Protein AF-A0A352NH11-F1 (afdb_monomer_lite)

Structure (mmCIF, N/CA/C/O backbone):
data_AF-A0A352NH11-F1
#
_entry.id   AF-A0A352NH11-F1
#
loop_
_atom_site.group_PDB
_atom_site.id
_atom_site.type_symbol
_atom_site.label_atom_id
_atom_site.label_alt_id
_atom_site.label_comp_id
_atom_site.label_asym_id
_atom_site.label_entity_id
_atom_site.label_seq_id
_atom_site.pdbx_PDB_ins_code
_atom_site.Cartn_x
_atom_site.Cartn_y
_atom_site.Cartn_z
_atom_site.occupancy
_a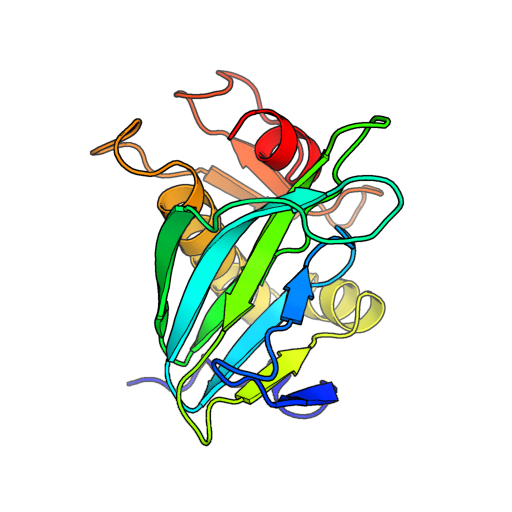tom_site.B_iso_or_equiv
_atom_site.auth_seq_id
_atom_site.auth_comp_id
_atom_site.auth_asym_id
_atom_site.auth_atom_id
_atom_site.pdbx_PDB_model_num
ATOM 1 N N . MET A 1 1 ? -4.244 2.902 23.893 1.00 34.38 1 MET A N 1
ATOM 2 C CA . MET A 1 1 ? -5.629 2.737 23.388 1.00 34.38 1 MET A CA 1
ATOM 3 C C . MET A 1 1 ? -5.586 2.565 21.867 1.00 34.38 1 MET A C 1
ATOM 5 O O . MET A 1 1 ? -5.402 3.554 21.181 1.00 34.38 1 MET A O 1
ATOM 9 N N . LYS A 1 2 ? -5.707 1.333 21.338 1.00 41.78 2 LYS A N 1
ATOM 10 C CA . LYS A 1 2 ? -5.716 1.014 19.886 1.00 41.78 2 LYS A CA 1
ATOM 11 C C . LYS A 1 2 ? -7.143 0.710 19.376 1.00 41.78 2 LYS A C 1
ATOM 13 O O . LYS A 1 2 ? -7.386 -0.348 18.812 1.00 41.78 2 LYS A O 1
ATOM 18 N N . LYS A 1 3 ? -8.134 1.568 19.660 1.00 44.56 3 LYS A N 1
ATOM 19 C CA . LYS A 1 3 ? -9.551 1.259 19.345 1.00 44.56 3 LYS A CA 1
ATOM 20 C C . LYS A 1 3 ? -9.992 1.613 17.914 1.00 44.56 3 LYS A C 1
ATOM 22 O O . LYS A 1 3 ? -10.993 1.067 17.472 1.00 44.56 3 LYS A O 1
ATOM 27 N N . ASN A 1 4 ? -9.232 2.424 17.172 1.00 50.12 4 ASN A N 1
ATOM 28 C CA . ASN A 1 4 ? -9.650 2.900 15.840 1.00 50.12 4 ASN A CA 1
ATOM 29 C C . ASN A 1 4 ? -9.012 2.155 14.654 1.00 50.12 4 ASN A C 1
ATOM 31 O O . ASN A 1 4 ? -9.400 2.391 13.518 1.00 50.12 4 ASN A O 1
ATOM 35 N N . GLN A 1 5 ? -8.067 1.237 14.886 1.00 52.78 5 GLN A N 1
ATOM 36 C CA . GLN A 1 5 ? -7.326 0.560 13.805 1.00 52.78 5 GLN A CA 1
ATOM 37 C C . GLN A 1 5 ? -8.128 -0.531 13.074 1.00 52.78 5 GLN A C 1
ATOM 39 O O . GLN A 1 5 ? -7.669 -1.055 12.067 1.00 52.78 5 GLN A O 1
ATOM 44 N N . PHE A 1 6 ? -9.327 -0.858 13.561 1.00 55.66 6 PHE A N 1
ATOM 45 C CA . PHE A 1 6 ? -10.098 -2.020 13.112 1.00 55.66 6 PHE A CA 1
ATOM 46 C C . PHE A 1 6 ? -11.494 -1.683 12.582 1.00 55.66 6 PHE A C 1
ATOM 48 O O . PHE A 1 6 ? -12.317 -2.581 12.410 1.00 55.66 6 PHE A O 1
ATOM 55 N N . LEU A 1 7 ? -11.785 -0.407 12.304 1.00 57.22 7 LEU A N 1
ATOM 56 C CA . LEU A 1 7 ? -13.115 0.009 11.839 1.00 57.22 7 LEU A CA 1
ATOM 57 C C . LEU A 1 7 ? -13.492 -0.601 10.468 1.00 57.22 7 LEU A C 1
ATOM 59 O O . LEU A 1 7 ? -14.661 -0.613 10.101 1.00 57.22 7 LEU A O 1
ATOM 63 N N . PHE A 1 8 ? -12.508 -1.141 9.744 1.00 60.34 8 PHE A N 1
ATOM 64 C CA . PHE A 1 8 ? -12.627 -1.650 8.373 1.00 60.34 8 PHE A CA 1
ATOM 65 C C . PHE A 1 8 ? -12.662 -3.187 8.296 1.00 60.34 8 PHE A C 1
ATOM 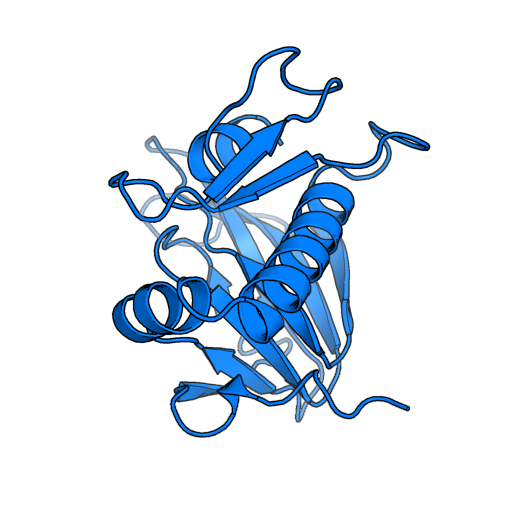67 O O . PHE A 1 8 ? -12.891 -3.731 7.221 1.00 60.34 8 PHE A O 1
ATOM 74 N N . ILE A 1 9 ? -12.464 -3.892 9.425 1.00 57.22 9 ILE A N 1
ATOM 75 C CA . ILE A 1 9 ? -12.295 -5.361 9.460 1.00 57.22 9 ILE A CA 1
ATOM 76 C C . ILE A 1 9 ? -13.506 -6.130 8.918 1.00 57.22 9 ILE A C 1
ATOM 78 O O . ILE A 1 9 ? -13.357 -7.254 8.452 1.00 57.22 9 ILE A O 1
ATOM 82 N N . LYS A 1 10 ? -14.710 -5.553 8.944 1.00 57.81 10 LYS A N 1
ATOM 83 C CA . LYS A 1 10 ? -15.925 -6.309 8.613 1.00 57.81 10 LYS A CA 1
ATOM 84 C C . LYS A 1 10 ? -16.118 -6.619 7.123 1.00 57.81 10 LYS A C 1
ATOM 86 O O . LYS A 1 10 ? -16.880 -7.535 6.837 1.00 57.81 10 LYS A O 1
ATOM 91 N N . ASP A 1 11 ? -15.419 -5.927 6.218 1.00 60.22 11 ASP A N 1
ATOM 92 C CA . ASP A 1 11 ? -15.748 -5.936 4.781 1.00 60.22 11 ASP A CA 1
ATOM 93 C C . ASP A 1 11 ? -14.547 -6.245 3.856 1.00 60.22 11 ASP A C 1
ATOM 95 O O . ASP A 1 11 ? -14.639 -6.054 2.646 1.00 60.22 11 ASP A O 1
ATOM 99 N N . GLY A 1 12 ? -13.402 -6.678 4.397 1.00 69.19 12 GLY A N 1
ATOM 100 C CA . GLY A 1 12 ? -12.198 -6.956 3.605 1.00 69.19 12 GLY A CA 1
ATOM 101 C C . GLY A 1 12 ? -11.936 -8.446 3.376 1.00 69.19 12 GLY A C 1
ATOM 102 O O . GLY A 1 12 ? -12.314 -9.290 4.188 1.00 69.19 12 GLY A O 1
ATOM 103 N N . ALA A 1 13 ? -11.255 -8.777 2.278 1.00 85.44 13 ALA A N 1
ATOM 104 C CA . ALA A 1 13 ? -10.820 -10.145 2.008 1.00 85.44 13 ALA A CA 1
ATOM 105 C C . ALA A 1 13 ? -9.498 -10.428 2.732 1.00 85.44 13 ALA A C 1
ATOM 107 O O . ALA A 1 13 ? -8.510 -9.712 2.548 1.00 85.44 13 ALA A O 1
ATOM 108 N N . THR A 1 14 ? -9.467 -11.472 3.558 1.00 91.12 14 THR A N 1
ATOM 109 C CA . THR A 1 14 ? -8.242 -11.898 4.239 1.00 91.12 14 THR A CA 1
ATOM 110 C C . THR A 1 14 ? -7.276 -12.542 3.247 1.00 91.12 14 THR A C 1
ATOM 112 O O . THR A 1 14 ? -7.644 -13.462 2.517 1.00 91.12 14 THR A O 1
ATOM 115 N N . VAL A 1 15 ? -6.024 -12.087 3.256 1.00 94.31 15 VAL A N 1
ATOM 116 C CA . VAL A 1 15 ? -4.919 -12.635 2.465 1.00 94.31 15 VAL A CA 1
ATOM 117 C C . VAL A 1 15 ? -3.825 -13.099 3.420 1.00 94.31 15 VAL A C 1
ATOM 119 O O . VAL A 1 15 ? -3.252 -12.300 4.161 1.00 94.31 15 VAL A O 1
ATOM 122 N N . GLU A 1 16 ? -3.535 -14.396 3.421 1.00 95.38 16 GLU A N 1
ATOM 123 C CA . GLU A 1 16 ? -2.397 -14.947 4.161 1.00 95.38 16 GLU A CA 1
ATOM 124 C C . GLU A 1 16 ? -1.111 -14.737 3.366 1.00 95.38 16 GLU A C 1
ATOM 126 O O . GLU A 1 16 ? -1.065 -15.028 2.169 1.00 95.38 16 GLU A O 1
ATOM 131 N N . ILE A 1 17 ? -0.067 -14.250 4.037 1.00 96.12 17 ILE A N 1
ATOM 132 C CA . ILE A 1 17 ? 1.254 -14.059 3.434 1.00 96.12 17 ILE A CA 1
ATOM 133 C C . ILE A 1 17 ? 2.328 -14.739 4.272 1.00 96.12 17 ILE A C 1
ATOM 135 O O . ILE A 1 17 ? 2.326 -14.678 5.501 1.00 96.12 17 ILE A O 1
ATOM 139 N N . GLU A 1 18 ? 3.280 -15.366 3.592 1.00 93.62 18 GLU A N 1
ATOM 140 C CA . GLU A 1 18 ? 4.413 -16.059 4.208 1.00 93.62 18 GLU A CA 1
ATOM 141 C C . GLU A 1 18 ? 5.657 -15.914 3.325 1.00 93.62 18 GLU A C 1
ATOM 143 O O . GLU A 1 18 ? 5.552 -15.556 2.152 1.00 93.62 18 GLU A O 1
ATOM 148 N N . GLY A 1 19 ? 6.845 -16.226 3.846 1.00 87.62 19 GLY A N 1
ATOM 149 C CA . GLY A 1 19 ? 8.094 -16.118 3.077 1.00 87.62 19 GLY A CA 1
ATOM 150 C C . GLY A 1 19 ? 8.087 -16.905 1.755 1.00 87.62 19 GLY A C 1
ATOM 151 O O . GLY A 1 19 ? 8.653 -16.454 0.759 1.00 87.62 19 GLY A O 1
ATOM 152 N N . ASN A 1 20 ? 7.401 -18.052 1.723 1.00 90.38 20 ASN A N 1
ATOM 153 C CA . ASN A 1 20 ? 7.206 -18.885 0.529 1.00 90.38 20 ASN A CA 1
ATOM 154 C C . ASN A 1 20 ? 5.901 -18.587 -0.234 1.00 90.38 20 ASN A C 1
ATOM 156 O O . ASN A 1 20 ? 5.694 -19.147 -1.308 1.00 90.38 20 ASN A O 1
ATOM 160 N N . ARG A 1 21 ? 5.029 -17.731 0.306 1.00 92.75 21 ARG A N 1
ATOM 161 C CA . ARG A 1 21 ? 3.771 -17.282 -0.306 1.00 92.75 21 ARG A CA 1
ATOM 162 C C . ARG A 1 21 ? 3.691 -15.752 -0.237 1.00 92.75 21 ARG A C 1
ATOM 164 O O . ARG A 1 21 ? 2.854 -15.220 0.495 1.00 92.75 21 ARG A O 1
ATOM 171 N N . PRO A 1 22 ? 4.608 -15.036 -0.909 1.00 94.50 22 PRO A N 1
ATOM 172 C CA . PRO A 1 22 ? 4.576 -13.586 -0.909 1.00 94.50 22 PRO A CA 1
ATOM 173 C C . PRO A 1 22 ? 3.439 -13.070 -1.800 1.00 94.50 22 PRO A C 1
ATOM 175 O O . PRO A 1 22 ? 3.056 -13.712 -2.778 1.00 94.50 22 PRO A O 1
ATOM 178 N N . LEU A 1 23 ? 2.935 -11.884 -1.480 1.00 95.00 23 LEU A N 1
ATOM 179 C CA . LEU A 1 23 ? 1.958 -11.156 -2.277 1.00 95.00 23 LEU A CA 1
ATOM 180 C C . LEU A 1 23 ? 2.676 -10.121 -3.143 1.00 95.00 23 LEU A C 1
ATOM 182 O O . LEU A 1 23 ? 3.355 -9.241 -2.616 1.00 95.00 23 LEU A O 1
ATOM 186 N N . LEU A 1 24 ? 2.502 -10.207 -4.460 1.00 93.19 24 LEU A N 1
ATOM 187 C CA . LEU A 1 24 ? 2.930 -9.157 -5.376 1.00 93.19 24 LEU A CA 1
ATOM 188 C C . LEU A 1 24 ? 1.859 -8.056 -5.426 1.00 93.19 24 LEU A C 1
ATOM 190 O O . LEU A 1 24 ? 0.687 -8.337 -5.677 1.00 93.19 24 LEU A O 1
ATOM 194 N N . ILE A 1 25 ? 2.263 -6.816 -5.161 1.00 91.00 25 ILE A N 1
ATOM 195 C CA . ILE A 1 25 ? 1.395 -5.642 -5.082 1.00 91.00 25 ILE A CA 1
ATOM 196 C C . ILE A 1 25 ? 1.654 -4.758 -6.308 1.00 91.00 25 ILE A C 1
ATOM 198 O O . ILE A 1 25 ? 2.620 -4.002 -6.341 1.00 91.00 25 ILE A O 1
ATOM 202 N N . THR A 1 26 ? 0.796 -4.879 -7.325 1.00 88.25 26 THR A N 1
ATOM 203 C CA . THR A 1 26 ? 0.927 -4.188 -8.629 1.00 88.25 26 THR A CA 1
ATOM 204 C C . THR A 1 26 ? -0.370 -3.534 -9.121 1.00 88.25 26 THR A C 1
ATOM 206 O O . THR A 1 26 ? -0.450 -3.081 -10.259 1.00 88.25 26 THR A O 1
ATOM 209 N N . ASP A 1 27 ? -1.409 -3.509 -8.285 1.00 87.69 27 ASP A N 1
ATOM 210 C CA . ASP A 1 27 ? -2.692 -2.879 -8.606 1.00 87.69 27 ASP A CA 1
ATOM 211 C C . ASP A 1 27 ? -2.851 -1.605 -7.764 1.00 87.69 27 ASP A C 1
ATOM 213 O O . ASP A 1 27 ? -3.166 -1.731 -6.576 1.00 87.69 27 ASP A O 1
ATOM 217 N N . PRO A 1 28 ? -2.656 -0.398 -8.336 1.00 87.06 28 PRO A N 1
ATOM 218 C CA . PRO A 1 28 ? -2.720 0.870 -7.604 1.00 87.06 28 PRO A CA 1
ATOM 219 C C . PRO A 1 28 ? -4.106 1.177 -7.021 1.00 87.06 28 PRO A C 1
ATOM 221 O O . PRO A 1 28 ? -4.225 2.019 -6.133 1.00 87.06 28 PRO A O 1
ATOM 224 N N . GLY A 1 29 ? -5.156 0.480 -7.468 1.00 84.56 29 GLY A N 1
ATOM 225 C CA . GLY A 1 29 ? -6.502 0.605 -6.914 1.00 84.56 29 GLY A CA 1
ATOM 226 C C . GLY A 1 29 ? -6.713 -0.167 -5.610 1.00 84.56 29 GLY A C 1
ATOM 227 O O . GLY A 1 29 ? -7.756 -0.010 -4.973 1.00 84.56 29 GLY A O 1
ATOM 228 N N . ARG A 1 30 ? -5.761 -1.013 -5.195 1.00 87.88 30 ARG A N 1
ATOM 229 C CA . ARG A 1 30 ? -5.892 -1.867 -4.007 1.00 87.88 30 ARG A CA 1
ATOM 230 C C . ARG A 1 30 ? -5.107 -1.339 -2.819 1.00 87.88 30 ARG A C 1
ATOM 232 O O . ARG A 1 30 ? -4.003 -0.814 -2.936 1.00 87.88 30 ARG A O 1
ATOM 239 N N . VAL A 1 31 ? -5.681 -1.554 -1.640 1.00 90.69 31 VAL A N 1
ATOM 240 C CA . VAL A 1 31 ? -5.082 -1.205 -0.353 1.00 90.69 31 VAL A CA 1
ATOM 241 C C . VAL A 1 31 ? -5.210 -2.398 0.583 1.00 90.69 31 VAL A C 1
ATOM 243 O O . VAL A 1 31 ? -6.242 -3.072 0.608 1.00 90.69 31 VAL A O 1
ATOM 246 N N . TRP A 1 32 ? -4.173 -2.644 1.377 1.00 93.81 32 TRP A N 1
ATOM 247 C CA . TRP A 1 32 ? -4.161 -3.682 2.398 1.00 93.81 32 TRP A CA 1
ATOM 248 C C . TRP A 1 32 ? -3.836 -3.089 3.761 1.00 93.81 32 TRP A C 1
ATOM 250 O O . TRP A 1 32 ? -3.056 -2.149 3.873 1.00 93.81 32 TRP A O 1
ATOM 260 N N . VAL A 1 33 ? -4.393 -3.679 4.811 1.00 93.12 33 VAL A N 1
ATOM 261 C CA . VAL A 1 33 ? -4.008 -3.408 6.200 1.00 93.12 33 VAL A CA 1
ATOM 262 C C . VAL A 1 33 ? -3.422 -4.678 6.787 1.00 93.12 33 VAL A C 1
ATOM 264 O O . VAL A 1 33 ? -3.978 -5.757 6.599 1.00 93.12 33 VAL A O 1
ATOM 267 N N . VAL A 1 34 ? -2.316 -4.574 7.518 1.00 94.62 34 VAL A N 1
ATOM 268 C CA . VAL A 1 34 ? -1.773 -5.722 8.251 1.00 94.62 34 VAL A CA 1
ATOM 269 C C . VAL A 1 34 ? -2.720 -6.019 9.412 1.00 94.62 34 VAL A C 1
ATOM 271 O O . VAL A 1 34 ? -2.787 -5.266 10.378 1.00 94.62 34 VAL A O 1
ATOM 274 N N . GLU A 1 35 ? -3.495 -7.094 9.320 1.00 93.50 35 GLU A N 1
ATOM 275 C CA . GLU A 1 35 ? -4.432 -7.488 10.375 1.00 93.50 35 GLU A CA 1
ATOM 276 C C . GLU A 1 35 ? -3.679 -8.142 11.539 1.00 93.50 35 GLU A C 1
ATOM 278 O O . GLU A 1 35 ? -3.895 -7.813 12.707 1.00 93.50 35 GLU A O 1
ATOM 283 N N . GLN A 1 36 ? -2.770 -9.062 11.214 1.00 94.44 36 GLN A N 1
ATOM 284 C CA . GLN A 1 36 ? -2.002 -9.831 12.182 1.00 94.44 36 GLN A CA 1
ATOM 285 C C . GLN A 1 36 ? -0.567 -10.030 11.698 1.00 94.44 36 GLN A C 1
ATOM 287 O O . GLN A 1 36 ? -0.331 -10.316 10.527 1.00 94.44 36 GLN A O 1
ATOM 292 N N . GLY A 1 37 ? 0.380 -9.957 12.634 1.00 95.50 37 GLY A N 1
ATOM 293 C CA . GLY A 1 37 ? 1.796 -10.182 12.366 1.00 95.50 37 GLY A CA 1
ATOM 294 C C . GLY A 1 37 ? 2.503 -8.921 11.876 1.00 95.50 37 GLY A C 1
ATOM 295 O O . GLY A 1 37 ? 2.186 -7.810 12.307 1.00 95.50 37 GLY A O 1
ATOM 296 N N . LYS A 1 38 ? 3.495 -9.124 11.009 1.00 96.00 38 LYS A N 1
ATOM 297 C CA . LYS A 1 38 ? 4.335 -8.077 10.428 1.00 96.00 38 LYS A CA 1
ATOM 298 C C . LYS A 1 38 ? 4.665 -8.453 8.989 1.00 96.00 38 LYS A C 1
ATOM 300 O O . LYS A 1 38 ? 5.002 -9.606 8.718 1.00 96.00 38 LYS A O 1
ATOM 305 N N . ALA A 1 39 ? 4.563 -7.484 8.095 1.00 97.56 39 ALA A N 1
ATOM 306 C CA . ALA A 1 39 ? 4.809 -7.642 6.674 1.00 97.56 39 ALA A CA 1
ATOM 307 C C . ALA A 1 39 ? 6.130 -6.962 6.297 1.00 97.56 39 ALA A C 1
ATOM 309 O O . ALA A 1 39 ? 6.302 -5.777 6.559 1.00 97.56 39 ALA A O 1
ATOM 310 N N . ALA A 1 40 ? 7.054 -7.697 5.689 1.00 97.75 40 ALA A N 1
ATOM 311 C CA . ALA A 1 40 ? 8.262 -7.148 5.086 1.00 97.75 40 ALA A CA 1
ATOM 312 C C . ALA A 1 40 ? 7.988 -6.794 3.620 1.00 97.75 40 ALA A C 1
ATOM 314 O O . ALA A 1 40 ? 7.442 -7.618 2.879 1.00 97.75 40 ALA A O 1
ATOM 315 N N . VAL A 1 41 ? 8.368 -5.580 3.224 1.00 97.12 41 VAL A N 1
ATOM 316 C CA . VAL A 1 41 ? 8.182 -5.029 1.880 1.00 97.12 41 VAL A CA 1
ATOM 317 C C . VAL A 1 41 ? 9.526 -5.008 1.162 1.00 97.12 41 VAL A C 1
ATOM 319 O O . VAL A 1 41 ? 10.532 -4.552 1.708 1.00 97.12 41 VAL A O 1
ATOM 322 N N . PHE A 1 42 ? 9.528 -5.505 -0.068 1.00 95.62 42 PHE A N 1
ATOM 323 C CA . PHE A 1 42 ? 10.695 -5.575 -0.934 1.00 95.62 42 PHE A CA 1
ATOM 324 C C . PHE A 1 42 ? 10.388 -4.925 -2.279 1.00 95.62 42 PHE A C 1
ATOM 326 O O . PHE A 1 42 ? 9.274 -5.083 -2.783 1.00 95.62 42 PHE A O 1
ATOM 333 N N . SER A 1 43 ? 11.373 -4.279 -2.896 1.00 92.88 43 SER A N 1
ATOM 334 C CA . SER A 1 43 ? 11.317 -3.983 -4.325 1.00 92.88 43 SER A CA 1
ATOM 335 C C . SER A 1 43 ? 11.798 -5.194 -5.121 1.00 92.88 43 SER A C 1
ATOM 337 O O . SER A 1 43 ? 12.684 -5.951 -4.704 1.00 92.88 43 SER A O 1
ATOM 339 N N . VAL A 1 44 ? 11.160 -5.414 -6.266 1.00 93.25 44 VAL A N 1
ATOM 340 C CA . VAL A 1 44 ? 11.488 -6.501 -7.186 1.00 93.25 44 VAL A CA 1
ATOM 341 C C . VAL A 1 44 ? 11.385 -6.032 -8.624 1.00 93.25 44 VAL A C 1
ATOM 343 O O . VAL A 1 44 ? 10.522 -5.222 -8.961 1.00 93.25 44 VAL A O 1
ATOM 346 N N . ARG A 1 45 ? 12.230 -6.589 -9.493 1.00 91.88 45 ARG A N 1
ATOM 347 C CA . ARG A 1 45 ? 12.053 -6.440 -10.938 1.00 91.88 45 ARG A CA 1
ATOM 348 C C . ARG A 1 45 ? 10.972 -7.391 -11.425 1.00 91.88 45 ARG A C 1
ATOM 350 O O . ARG A 1 45 ? 10.941 -8.550 -11.016 1.00 91.88 45 ARG A O 1
ATOM 357 N N . ILE A 1 46 ? 10.122 -6.901 -12.313 1.00 89.31 46 ILE A N 1
ATOM 358 C CA . ILE A 1 46 ? 9.071 -7.657 -12.980 1.00 89.31 46 ILE A CA 1
ATOM 359 C C . ILE A 1 46 ? 9.322 -7.572 -14.481 1.00 89.31 46 ILE A C 1
ATOM 361 O O . ILE A 1 46 ? 9.448 -6.480 -15.035 1.00 89.31 46 ILE A O 1
ATOM 365 N N . ILE A 1 47 ? 9.391 -8.732 -15.129 1.00 86.88 47 ILE A N 1
ATOM 366 C CA . ILE A 1 47 ? 9.534 -8.867 -16.579 1.00 86.88 47 ILE A CA 1
ATOM 367 C C . ILE A 1 47 ? 8.438 -9.824 -17.038 1.00 86.88 47 ILE A C 1
ATOM 369 O O . ILE A 1 47 ? 8.351 -10.946 -16.543 1.00 86.88 47 ILE A O 1
ATOM 373 N N . ASN A 1 48 ? 7.575 -9.382 -17.958 1.00 82.56 48 ASN A N 1
ATOM 374 C CA . ASN A 1 48 ? 6.431 -10.167 -18.452 1.00 82.56 48 ASN A CA 1
ATOM 375 C C . ASN A 1 48 ? 5.514 -10.722 -17.337 1.00 82.56 48 ASN A C 1
ATOM 377 O O . ASN A 1 48 ? 4.972 -11.818 -17.456 1.00 82.56 48 ASN A O 1
ATOM 381 N N . GLY A 1 49 ? 5.342 -9.968 -16.244 1.00 78.69 49 GLY A N 1
ATOM 382 C CA . GLY A 1 49 ? 4.501 -10.357 -15.105 1.00 78.69 49 GLY A CA 1
ATOM 383 C C . GLY A 1 49 ? 5.157 -11.319 -14.107 1.00 78.69 49 GLY A C 1
ATOM 384 O O . GLY A 1 49 ? 4.530 -11.666 -13.108 1.00 78.69 49 GLY A O 1
ATOM 385 N N . GLU A 1 50 ? 6.412 -11.717 -14.329 1.00 84.19 50 GLU A N 1
ATOM 386 C CA . GLU A 1 50 ? 7.166 -12.579 -13.418 1.00 84.19 50 GLU A CA 1
ATOM 387 C C . GLU A 1 50 ? 8.266 -11.812 -12.685 1.00 84.19 50 GLU A C 1
ATOM 389 O O . GLU A 1 50 ? 8.918 -10.928 -13.239 1.00 84.19 50 GLU A O 1
ATOM 394 N N . ILE A 1 51 ? 8.492 -12.182 -11.423 1.00 89.75 51 ILE A N 1
ATOM 395 C CA . ILE A 1 51 ? 9.553 -11.607 -10.595 1.00 89.75 51 ILE A CA 1
ATOM 396 C C . ILE A 1 51 ? 10.909 -12.127 -11.072 1.00 89.75 51 ILE A C 1
ATOM 398 O O . ILE A 1 51 ? 11.116 -13.337 -11.163 1.00 89.75 51 ILE A O 1
ATOM 402 N N . TRP A 1 52 ? 11.850 -11.215 -11.301 1.00 89.69 52 TRP A N 1
ATOM 403 C CA . TRP A 1 52 ? 13.181 -11.524 -11.806 1.00 89.69 52 TRP A CA 1
ATOM 404 C C . TRP A 1 52 ? 14.285 -10.992 -10.886 1.00 89.69 52 TRP A C 1
ATOM 406 O O . TRP A 1 52 ? 14.249 -9.849 -10.439 1.00 89.69 52 TRP A O 1
ATOM 416 N N . GLY A 1 53 ? 15.314 -11.808 -10.642 1.00 88.31 53 GLY A N 1
ATOM 417 C CA . GLY A 1 53 ? 16.492 -11.405 -9.868 1.00 88.31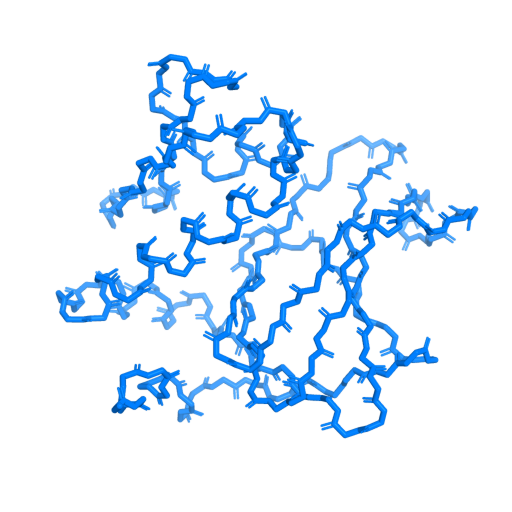 53 GLY A CA 1
ATOM 418 C C . GLY A 1 53 ? 16.294 -11.361 -8.346 1.00 88.31 53 GLY A C 1
ATOM 419 O O . GLY A 1 53 ? 15.517 -12.130 -7.775 1.00 88.31 53 GLY A O 1
ATOM 420 N N . ALA A 1 54 ? 17.085 -10.511 -7.685 1.00 90.12 54 ALA A N 1
ATOM 421 C CA . ALA A 1 54 ? 17.082 -10.348 -6.233 1.00 90.12 54 ALA A CA 1
ATOM 422 C C . ALA A 1 54 ? 15.901 -9.489 -5.751 1.00 90.12 54 ALA A C 1
ATOM 424 O O . ALA A 1 54 ? 15.304 -8.735 -6.516 1.00 90.12 54 ALA A O 1
ATOM 425 N N . ARG A 1 55 ? 15.576 -9.631 -4.464 1.00 93.75 55 ARG A N 1
ATOM 426 C CA . ARG A 1 55 ? 14.602 -8.798 -3.754 1.00 93.75 55 ARG A CA 1
ATOM 427 C C . ARG A 1 55 ? 15.386 -7.846 -2.869 1.00 93.75 55 ARG A C 1
ATOM 429 O O . ARG A 1 55 ? 16.155 -8.328 -2.035 1.00 93.75 55 ARG A O 1
ATOM 436 N N . ASP A 1 56 ? 15.159 -6.551 -3.008 1.00 93.31 56 ASP A N 1
ATOM 437 C CA . ASP A 1 56 ? 15.801 -5.559 -2.152 1.00 93.31 56 ASP A CA 1
ATOM 438 C C . ASP A 1 56 ? 14.835 -5.179 -1.033 1.00 93.31 56 ASP A C 1
ATOM 440 O O . ASP A 1 56 ? 13.693 -4.793 -1.274 1.00 93.31 56 ASP A O 1
ATOM 444 N N . PHE A 1 57 ? 15.258 -5.376 0.215 1.00 95.06 57 PHE A N 1
ATOM 445 C CA . PHE A 1 57 ? 14.439 -5.041 1.376 1.00 95.06 57 PHE A CA 1
ATOM 446 C C . PHE A 1 57 ? 14.287 -3.524 1.494 1.00 95.06 57 PHE A C 1
ATOM 448 O O . PHE A 1 57 ? 15.285 -2.809 1.446 1.00 95.06 57 PHE A O 1
ATOM 455 N N . LEU A 1 58 ? 13.052 -3.061 1.698 1.00 94.38 58 LEU A N 1
ATOM 456 C CA . LEU A 1 58 ? 12.751 -1.645 1.895 1.00 94.38 58 LEU A CA 1
ATOM 457 C C . LEU A 1 58 ? 12.465 -1.355 3.371 1.00 94.38 58 LEU A C 1
ATOM 459 O O . LEU A 1 58 ? 13.199 -0.617 4.019 1.00 94.38 58 LEU A O 1
ATOM 463 N N . PHE A 1 59 ? 11.404 -1.953 3.914 1.00 95.94 59 PHE A N 1
ATOM 464 C CA . PHE A 1 59 ? 10.946 -1.713 5.284 1.00 95.94 59 PHE A CA 1
ATOM 465 C C . PHE A 1 59 ? 9.970 -2.802 5.749 1.00 95.94 59 PHE A C 1
ATOM 467 O O . PHE A 1 59 ? 9.599 -3.711 5.002 1.00 95.94 59 PHE A O 1
ATOM 474 N N . GLU A 1 60 ? 9.529 -2.706 7.003 1.00 96.50 60 GLU A N 1
ATOM 475 C CA . GLU A 1 60 ? 8.489 -3.562 7.571 1.00 96.50 60 GLU A CA 1
ATOM 476 C C . GLU A 1 60 ? 7.276 -2.749 8.025 1.00 96.50 60 GLU A C 1
ATOM 478 O O . GLU A 1 60 ? 7.399 -1.617 8.489 1.00 96.50 60 GLU A O 1
ATOM 483 N N . VAL A 1 61 ? 6.098 -3.363 7.940 1.00 96.25 61 VAL A N 1
ATOM 484 C CA . VAL A 1 61 ? 4.822 -2.802 8.383 1.00 96.25 61 VAL A CA 1
ATOM 485 C C . VAL A 1 61 ? 4.202 -3.730 9.421 1.00 96.25 61 VAL A C 1
ATOM 487 O O . VAL A 1 61 ? 3.943 -4.907 9.161 1.00 96.25 61 VAL A O 1
ATOM 490 N N . GLU A 1 62 ? 3.973 -3.209 10.624 1.00 95.69 62 GLU A N 1
ATOM 491 C CA . GLU A 1 62 ? 3.341 -3.953 11.717 1.00 95.69 62 GLU A CA 1
ATOM 492 C C . GLU A 1 62 ? 1.810 -3.976 11.608 1.00 95.69 62 GLU A C 1
ATOM 494 O O . GLU A 1 62 ? 1.199 -3.195 10.876 1.00 95.69 62 GLU A O 1
ATOM 499 N N . ALA A 1 63 ? 1.177 -4.849 12.398 1.00 94.69 63 ALA A N 1
ATOM 500 C CA . ALA A 1 63 ? -0.273 -4.908 12.538 1.00 94.69 63 ALA A CA 1
ATOM 501 C C . ALA A 1 63 ? -0.905 -3.526 12.800 1.00 94.69 63 ALA A C 1
ATOM 503 O O . ALA A 1 63 ? -0.542 -2.798 13.731 1.00 94.69 63 ALA A O 1
ATOM 504 N N . GLY A 1 64 ? -1.901 -3.196 11.979 1.00 91.75 64 GLY A N 1
ATOM 505 C CA . GLY A 1 64 ? -2.587 -1.912 11.936 1.00 91.75 64 GLY A CA 1
ATOM 506 C C . GLY A 1 64 ? -1.924 -0.863 11.040 1.00 91.75 64 GLY A C 1
ATOM 507 O O . GLY A 1 64 ? -2.439 0.255 10.983 1.00 91.75 64 GLY A O 1
ATOM 508 N N . GLY A 1 65 ? -0.808 -1.188 10.383 1.00 93.25 65 GLY A N 1
ATOM 509 C CA . GLY A 1 65 ? -0.226 -0.412 9.289 1.00 93.25 65 GLY A CA 1
ATOM 510 C C . GLY A 1 65 ? -0.847 -0.769 7.937 1.00 93.25 65 GLY A C 1
ATOM 511 O O . GLY A 1 65 ? -1.574 -1.758 7.815 1.00 93.25 65 GLY A O 1
ATOM 512 N N . MET A 1 66 ? -0.575 0.056 6.928 1.00 93.19 66 MET A N 1
ATOM 513 C CA . MET A 1 66 ? -1.215 -0.024 5.617 1.00 93.19 66 MET A CA 1
ATOM 514 C C . MET A 1 66 ? -0.186 -0.178 4.498 1.00 93.19 66 MET A C 1
ATOM 516 O O . MET A 1 66 ? 0.937 0.307 4.605 1.00 93.19 66 MET A O 1
ATOM 520 N N . LEU A 1 67 ? -0.594 -0.858 3.433 1.00 95.12 67 LEU A N 1
ATOM 521 C CA . LEU A 1 67 ? 0.162 -1.075 2.208 1.00 95.12 67 LEU A CA 1
ATOM 522 C C . LEU A 1 67 ? -0.694 -0.586 1.040 1.00 95.12 67 LEU A C 1
ATOM 524 O O . LEU A 1 67 ? -1.869 -0.957 0.950 1.00 95.12 67 LEU A O 1
ATOM 528 N N . CYS A 1 68 ? -0.119 0.216 0.149 1.00 93.50 68 CYS A N 1
ATOM 529 C CA . CYS A 1 68 ? -0.806 0.679 -1.053 1.00 93.50 68 CYS A CA 1
ATOM 530 C C . CYS A 1 68 ? -0.281 -0.046 -2.288 1.00 93.50 68 CYS A C 1
ATOM 532 O O . CYS A 1 68 ? 0.919 -0.273 -2.432 1.00 93.50 68 CYS A O 1
ATOM 534 N N . GLY A 1 69 ? -1.205 -0.362 -3.189 1.00 91.31 69 GLY A N 1
ATOM 535 C CA . GLY A 1 69 ? -0.926 -0.757 -4.555 1.00 91.31 69 GLY A CA 1
ATOM 536 C C . GLY A 1 69 ? -0.013 0.217 -5.273 1.00 91.31 69 GLY A C 1
ATOM 537 O O . GLY A 1 69 ? -0.229 1.417 -5.153 1.00 91.31 69 GLY A O 1
ATOM 538 N N . VAL A 1 70 ? 0.941 -0.290 -6.050 1.00 89.81 70 VAL A N 1
ATOM 539 C CA . VAL A 1 70 ? 1.715 0.516 -7.002 1.00 89.81 70 VAL A CA 1
ATOM 540 C C . VAL A 1 70 ? 1.334 0.113 -8.419 1.00 89.81 70 VAL A C 1
ATOM 542 O O . VAL A 1 70 ? 1.021 -1.051 -8.649 1.00 89.81 70 VAL A O 1
ATOM 545 N N . GLY A 1 71 ? 1.337 1.056 -9.358 1.00 84.50 71 GLY A N 1
ATOM 546 C CA . GLY A 1 71 ? 1.086 0.794 -10.776 1.00 84.50 71 GLY A CA 1
ATOM 547 C C . GLY A 1 71 ? 2.384 0.872 -11.567 1.00 84.50 71 GLY A C 1
ATOM 548 O O . GLY A 1 71 ? 2.706 1.953 -12.050 1.00 84.50 71 GLY A O 1
ATOM 549 N N . PRO A 1 72 ? 3.166 -0.214 -11.671 1.00 75.12 72 PRO A N 1
ATOM 550 C CA . PRO A 1 72 ? 4.368 -0.179 -12.481 1.00 75.12 72 PRO A CA 1
ATOM 551 C C . PRO A 1 72 ? 4.026 -0.027 -13.970 1.00 75.12 72 PRO A C 1
ATOM 553 O O . PRO A 1 72 ? 3.146 -0.713 -14.490 1.00 75.12 72 PRO A O 1
ATOM 556 N N . GLU A 1 73 ? 4.747 0.854 -14.661 1.00 70.00 73 GLU A N 1
ATOM 557 C CA . GLU A 1 73 ? 4.580 1.133 -16.092 1.00 70.00 73 GLU A CA 1
ATOM 558 C C . GLU A 1 73 ? 5.811 0.661 -16.893 1.00 70.00 73 GLU A C 1
ATOM 560 O O . GLU A 1 73 ? 6.931 0.682 -16.387 1.00 70.00 73 GLU A O 1
ATOM 565 N N . GLY A 1 74 ? 5.618 0.246 -18.154 1.00 67.19 74 GLY A N 1
ATOM 566 C CA . GLY A 1 74 ? 6.699 -0.200 -19.060 1.00 67.19 74 GLY A CA 1
ATOM 567 C C . GLY A 1 74 ? 6.896 -1.724 -19.148 1.00 67.19 74 GLY A C 1
ATOM 568 O O . GLY A 1 74 ? 6.134 -2.481 -18.556 1.00 67.19 74 GLY A O 1
ATOM 569 N N . GLU A 1 75 ? 7.885 -2.184 -19.930 1.00 64.19 75 GLU A N 1
ATOM 570 C CA . GLU A 1 75 ? 8.208 -3.622 -20.111 1.00 64.19 75 GLU A CA 1
ATOM 571 C C . GLU A 1 75 ? 9.104 -4.190 -18.995 1.00 64.19 75 GLU A C 1
ATOM 573 O O . GLU A 1 75 ? 8.954 -5.349 -18.606 1.00 64.19 75 GLU A O 1
ATOM 578 N N . GLU A 1 76 ? 10.008 -3.368 -18.456 1.00 69.62 76 GLU A N 1
ATOM 579 C CA . GLU A 1 76 ? 10.782 -3.662 -17.250 1.00 69.62 76 GLU A CA 1
ATOM 580 C C . GLU A 1 76 ? 10.251 -2.807 -16.108 1.00 69.62 76 GLU A C 1
ATOM 582 O O . GLU A 1 76 ? 10.338 -1.580 -16.129 1.00 69.62 76 GLU A O 1
ATOM 587 N N . GLN A 1 77 ? 9.681 -3.477 -15.116 1.00 84.62 77 GLN A N 1
ATOM 588 C CA . GLN A 1 77 ? 8.886 -2.849 -14.075 1.00 84.62 77 GLN A CA 1
ATOM 589 C C . GLN A 1 77 ? 9.521 -3.060 -12.705 1.00 84.62 77 GLN A C 1
ATOM 591 O O . GLN A 1 77 ? 10.031 -4.142 -12.414 1.00 84.62 77 GLN A O 1
ATOM 596 N N . ILE A 1 78 ? 9.453 -2.053 -11.835 1.00 84.94 78 ILE A N 1
ATOM 597 C CA . ILE A 1 78 ? 9.727 -2.228 -10.406 1.00 84.94 78 ILE A CA 1
ATOM 598 C C . ILE A 1 78 ? 8.390 -2.356 -9.687 1.00 84.94 78 ILE A C 1
ATOM 600 O O . ILE A 1 78 ? 7.586 -1.431 -9.689 1.00 84.94 78 ILE A O 1
ATOM 604 N N . GLY A 1 79 ? 8.145 -3.520 -9.094 1.00 89.00 79 GLY A N 1
ATOM 605 C CA . GLY A 1 79 ? 6.971 -3.761 -8.263 1.00 89.00 79 GLY A CA 1
ATOM 606 C C . GLY A 1 79 ? 7.339 -3.946 -6.801 1.00 89.00 79 GLY A C 1
ATOM 607 O O . GLY A 1 79 ? 8.513 -4.069 -6.441 1.00 89.00 79 GLY A O 1
ATOM 608 N N . LEU A 1 80 ? 6.309 -4.021 -5.960 1.00 93.75 80 LEU A N 1
ATOM 609 C CA . LEU A 1 80 ? 6.467 -4.322 -4.545 1.00 93.75 80 LEU A CA 1
ATOM 610 C C . LEU A 1 80 ? 6.052 -5.758 -4.254 1.00 93.75 80 LEU A C 1
ATOM 612 O O . LEU A 1 80 ? 4.982 -6.219 -4.653 1.00 93.75 80 LEU A O 1
ATOM 616 N N . LEU A 1 81 ? 6.903 -6.465 -3.522 1.00 95.38 81 LEU A N 1
ATOM 617 C CA . LEU A 1 81 ? 6.643 -7.804 -3.025 1.00 95.38 81 LEU A CA 1
ATOM 618 C C . LEU A 1 81 ? 6.528 -7.763 -1.507 1.00 95.38 81 LEU A C 1
ATOM 620 O O . LEU A 1 81 ? 7.408 -7.244 -0.824 1.00 95.38 81 LEU A O 1
ATOM 624 N N . VAL A 1 82 ? 5.470 -8.358 -0.971 1.00 97.19 82 VAL A N 1
ATOM 625 C CA . VAL A 1 82 ? 5.205 -8.378 0.465 1.00 97.19 82 VAL A CA 1
ATOM 626 C C . VAL A 1 82 ? 5.235 -9.806 0.981 1.00 97.19 82 VAL A C 1
ATOM 628 O O . VAL A 1 82 ? 4.550 -10.680 0.457 1.00 97.19 82 VAL A O 1
ATOM 631 N N . SER A 1 83 ? 6.021 -10.060 2.024 1.00 96.94 83 SER A N 1
ATOM 632 C CA . SER A 1 83 ? 6.080 -11.372 2.676 1.00 96.94 83 SER A CA 1
ATOM 633 C C . SER A 1 83 ? 5.955 -11.242 4.188 1.00 96.94 83 SER A C 1
ATOM 635 O O . SER A 1 83 ? 6.295 -10.209 4.758 1.00 96.94 83 SER A O 1
ATOM 637 N N . GLY A 1 84 ? 5.476 -12.294 4.841 1.00 96.25 84 GLY A N 1
ATOM 638 C CA . GLY A 1 84 ? 5.345 -12.347 6.293 1.00 96.25 84 GLY A CA 1
ATOM 639 C C . GLY A 1 84 ? 5.982 -13.595 6.891 1.00 96.25 84 GLY A C 1
ATOM 640 O O . GLY A 1 84 ? 6.441 -14.498 6.188 1.00 96.25 84 GLY A O 1
ATOM 641 N N . LEU A 1 85 ? 5.968 -13.666 8.219 1.00 94.62 85 LEU A N 1
ATOM 642 C CA . LEU A 1 85 ? 6.172 -14.928 8.932 1.00 94.62 85 LEU A CA 1
ATOM 643 C C . LEU A 1 85 ? 4.875 -15.758 8.922 1.00 94.62 85 LEU A C 1
ATOM 645 O O . LEU A 1 85 ? 3.800 -15.177 8.743 1.00 94.62 85 LEU A O 1
ATOM 649 N N . PRO A 1 86 ? 4.938 -17.083 9.161 1.00 95.50 86 PRO A N 1
ATOM 650 C CA . PRO A 1 86 ? 3.744 -17.915 9.304 1.00 95.50 86 PRO A CA 1
ATOM 651 C C . PRO A 1 86 ? 2.704 -17.300 10.249 1.00 95.50 86 PRO A C 1
ATOM 653 O O . PRO A 1 86 ? 3.030 -16.879 11.361 1.00 95.50 86 PRO A O 1
ATOM 656 N N . GLY A 1 87 ? 1.453 -17.232 9.787 1.00 93.38 87 GLY A N 1
ATOM 657 C CA . GLY A 1 87 ? 0.346 -16.592 10.507 1.00 93.38 87 GLY A CA 1
ATOM 658 C C . GLY A 1 87 ? 0.201 -15.079 10.293 1.00 93.38 87 GLY A C 1
ATOM 659 O O . GLY A 1 87 ? -0.648 -14.463 10.942 1.00 93.38 87 GLY A O 1
ATOM 660 N N . THR A 1 88 ? 0.990 -14.472 9.399 1.00 96.56 88 THR A N 1
ATOM 661 C CA . THR A 1 88 ? 0.789 -13.075 8.984 1.00 96.56 88 THR A CA 1
ATOM 662 C C . THR A 1 88 ? -0.423 -12.975 8.062 1.00 96.56 88 THR A C 1
ATOM 664 O O . THR A 1 88 ? -0.546 -13.724 7.091 1.00 96.56 88 THR A O 1
ATOM 667 N N . ARG A 1 89 ? -1.324 -12.034 8.361 1.00 95.69 89 ARG A N 1
ATOM 668 C CA . ARG A 1 89 ? -2.549 -11.809 7.588 1.00 95.69 89 ARG A CA 1
ATOM 669 C C . ARG A 1 89 ? -2.699 -10.350 7.214 1.00 95.69 89 ARG A C 1
ATOM 671 O O . ARG A 1 89 ? -2.553 -9.462 8.056 1.00 95.69 89 ARG A O 1
ATOM 678 N N . LEU A 1 90 ? -3.039 -10.129 5.955 1.00 95.00 90 LEU A N 1
ATOM 679 C CA . LEU A 1 90 ? -3.472 -8.851 5.429 1.00 95.00 90 LEU A CA 1
ATOM 680 C C . LEU A 1 90 ? -4.989 -8.860 5.266 1.00 95.00 90 LEU A C 1
ATOM 682 O O . LEU A 1 90 ? -5.588 -9.883 4.942 1.00 95.00 90 LEU A O 1
ATOM 686 N N . LEU A 1 91 ? -5.599 -7.701 5.442 1.00 93.19 91 LEU A N 1
ATOM 687 C CA . LEU A 1 91 ? -6.966 -7.433 5.045 1.00 93.19 91 LEU A CA 1
ATOM 688 C C . LEU A 1 91 ? -6.927 -6.562 3.795 1.00 93.19 91 LEU A C 1
ATOM 690 O O . LEU A 1 91 ? -6.518 -5.404 3.870 1.00 93.19 91 LEU A O 1
ATOM 694 N N . GLN A 1 92 ? -7.341 -7.108 2.657 1.00 9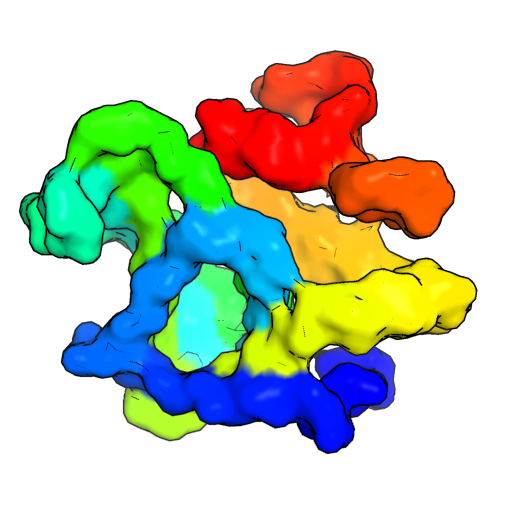1.94 92 GLN A N 1
ATOM 695 C CA . GLN A 1 92 ? -7.520 -6.319 1.447 1.00 91.94 92 GLN A CA 1
ATOM 696 C C . GLN A 1 92 ? -8.826 -5.527 1.544 1.00 91.94 92 GLN A C 1
ATOM 698 O O . GLN A 1 92 ? -9.894 -6.106 1.750 1.00 91.94 92 GLN A O 1
ATOM 703 N N . ILE A 1 93 ? -8.737 -4.211 1.374 1.00 86.69 93 ILE A N 1
ATOM 704 C CA . ILE A 1 93 ? -9.884 -3.305 1.376 1.00 86.69 93 ILE A CA 1
ATOM 705 C C . ILE A 1 93 ? -10.458 -3.236 -0.041 1.00 86.69 93 ILE A C 1
ATOM 707 O O . ILE A 1 93 ? -9.724 -3.046 -1.012 1.00 86.69 93 ILE A O 1
ATOM 711 N N . ASP A 1 94 ? -11.777 -3.385 -0.152 1.00 80.88 94 ASP A N 1
ATOM 712 C CA . ASP A 1 94 ? -12.494 -3.174 -1.407 1.00 80.88 94 ASP A CA 1
ATOM 713 C C . ASP A 1 94 ? -12.411 -1.690 -1.840 1.00 80.88 94 ASP A C 1
ATOM 715 O O . ASP A 1 94 ? -12.647 -0.802 -1.011 1.00 80.88 94 ASP A O 1
ATOM 719 N N . PRO A 1 95 ? -12.097 -1.379 -3.112 1.00 77.75 95 PRO A N 1
ATOM 720 C CA . PRO A 1 95 ? -11.979 0.004 -3.571 1.00 77.75 95 PRO A CA 1
ATOM 721 C C . PRO A 1 95 ? -13.264 0.819 -3.379 1.00 77.75 95 PRO A C 1
ATOM 723 O O . PRO A 1 95 ? -13.211 1.938 -2.866 1.00 77.75 95 PRO A O 1
ATOM 726 N N . ALA A 1 96 ? -14.436 0.268 -3.711 1.00 80.31 96 ALA A N 1
ATOM 727 C CA . ALA A 1 96 ? -15.708 0.962 -3.511 1.00 80.31 96 ALA A CA 1
ATOM 728 C C . ALA A 1 96 ? -15.941 1.247 -2.021 1.00 80.31 96 ALA A C 1
ATOM 730 O O . ALA A 1 96 ? -16.385 2.338 -1.648 1.00 80.31 96 ALA A O 1
ATOM 731 N N . ARG A 1 97 ? -15.535 0.318 -1.150 1.00 80.00 97 ARG A N 1
ATOM 732 C CA . ARG A 1 97 ? -15.571 0.529 0.297 1.00 80.00 97 ARG A CA 1
ATOM 733 C C . ARG A 1 97 ? -14.611 1.622 0.762 1.00 80.00 97 ARG A C 1
ATOM 735 O O . ARG A 1 97 ? -14.994 2.433 1.604 1.00 80.00 97 ARG A O 1
ATOM 742 N N . LEU A 1 98 ? -13.401 1.696 0.208 1.00 79.12 98 LEU A N 1
ATOM 743 C CA . LEU A 1 98 ? -12.457 2.783 0.483 1.00 79.12 98 LEU A CA 1
ATOM 744 C C . LEU A 1 98 ? -13.078 4.149 0.145 1.00 79.12 98 LEU A C 1
ATOM 746 O O . LEU A 1 98 ? -13.021 5.062 0.971 1.00 79.12 98 LEU A O 1
ATOM 750 N N . HIS A 1 99 ? -13.743 4.269 -1.011 1.00 80.25 99 HIS A N 1
ATOM 751 C CA . HIS A 1 99 ? -14.466 5.485 -1.409 1.00 80.25 99 HIS A CA 1
ATOM 752 C C . HIS A 1 99 ? -15.571 5.869 -0.409 1.00 80.25 99 HIS A C 1
ATOM 754 O O . HIS A 1 99 ? -15.736 7.045 -0.077 1.00 80.25 99 HIS A O 1
ATOM 760 N N . GLU A 1 100 ? -16.360 4.908 0.072 1.00 82.56 100 GLU A N 1
ATOM 761 C CA . GLU A 1 100 ? -17.399 5.159 1.080 1.00 82.56 100 GLU A CA 1
ATOM 762 C C . GLU A 1 100 ? -16.814 5.593 2.425 1.00 82.56 100 GLU A C 1
ATOM 764 O O . GLU A 1 100 ? -17.271 6.569 3.024 1.00 82.56 100 GLU A O 1
ATOM 769 N N . LEU A 1 101 ? -15.792 4.880 2.892 1.00 79.19 101 LEU A N 1
ATOM 770 C CA . LEU A 1 101 ? -15.127 5.133 4.164 1.00 79.19 101 LEU A CA 1
ATOM 771 C C . LEU A 1 101 ? -14.432 6.496 4.173 1.00 79.19 101 LEU A C 1
ATOM 773 O O . LEU A 1 101 ? -14.543 7.227 5.155 1.00 79.19 101 LEU A O 1
ATOM 777 N N . ALA A 1 102 ? -13.808 6.895 3.063 1.00 77.56 102 ALA A N 1
ATOM 778 C CA . ALA A 1 102 ? -13.178 8.204 2.916 1.00 77.56 102 ALA A CA 1
ATOM 779 C C . ALA A 1 102 ? -14.170 9.375 3.064 1.00 77.56 102 ALA A C 1
ATOM 781 O O . ALA A 1 102 ? -13.766 10.495 3.391 1.00 77.56 102 ALA A O 1
ATOM 782 N N . ARG A 1 103 ? -15.482 9.159 2.881 1.00 82.44 103 ARG A N 1
ATOM 783 C CA . ARG A 1 103 ? -16.507 10.193 3.123 1.00 82.44 103 ARG A CA 1
ATOM 784 C C . ARG A 1 103 ? -16.792 10.417 4.610 1.00 82.44 103 ARG A C 1
ATOM 786 O O . ARG A 1 103 ? -17.269 11.493 4.961 1.00 82.44 103 ARG A O 1
ATOM 793 N N . GLN A 1 104 ? -16.453 9.466 5.478 1.00 84.81 104 GLN A N 1
ATOM 794 C CA . GLN A 1 104 ? -16.634 9.578 6.924 1.00 84.81 104 GLN A CA 1
ATOM 795 C C . GLN A 1 104 ? -15.417 10.264 7.557 1.00 84.81 104 GLN A C 1
ATOM 797 O O . GLN A 1 104 ? -14.295 9.781 7.443 1.00 84.81 104 GLN A O 1
ATOM 802 N N . GLU A 1 105 ? -15.628 11.386 8.244 1.00 82.25 105 GLU A N 1
ATOM 803 C CA . GLU A 1 105 ? -14.544 12.233 8.767 1.00 82.25 105 GLU A CA 1
ATOM 804 C C . GLU A 1 105 ? -13.602 11.490 9.730 1.00 82.25 105 GLU A C 1
ATOM 806 O O . GLU A 1 105 ? -12.398 11.435 9.490 1.00 82.25 105 GLU A O 1
ATOM 811 N N . ALA A 1 106 ? -14.150 10.799 10.737 1.00 80.00 106 ALA A N 1
ATOM 812 C CA . ALA A 1 106 ? -13.362 10.035 11.713 1.00 80.00 106 ALA A CA 1
ATOM 813 C C . ALA A 1 106 ? -12.507 8.914 11.081 1.00 80.00 106 ALA A C 1
ATOM 815 O O . ALA A 1 106 ? -11.465 8.517 11.609 1.00 80.00 106 ALA A O 1
ATOM 816 N N . VAL A 1 107 ? -12.951 8.385 9.940 1.00 82.12 107 VAL A N 1
ATOM 817 C CA . VAL A 1 107 ? -12.233 7.355 9.183 1.00 82.12 107 VAL A CA 1
ATOM 818 C C . VAL A 1 107 ? -11.147 7.976 8.319 1.00 82.12 107 VAL A C 1
ATOM 820 O O . VAL A 1 107 ? -10.025 7.470 8.281 1.00 82.12 107 VAL A O 1
ATOM 823 N N . ARG A 1 108 ? -11.464 9.097 7.668 1.00 84.19 108 ARG A N 1
ATOM 824 C CA . ARG A 1 108 ? -10.543 9.842 6.811 1.00 84.19 108 ARG A CA 1
ATOM 825 C C . ARG A 1 108 ? -9.270 10.232 7.553 1.00 84.19 108 ARG A C 1
ATOM 827 O O . ARG A 1 108 ? -8.194 10.011 7.018 1.00 84.19 108 ARG A O 1
ATOM 834 N N . GLU A 1 109 ? -9.369 10.728 8.785 1.00 85.44 109 GLU A N 1
ATOM 835 C CA . GLU A 1 109 ? -8.190 11.062 9.603 1.00 85.44 109 GLU A CA 1
ATOM 836 C C . GLU A 1 109 ? -7.277 9.850 9.835 1.00 85.44 109 GLU A C 1
ATOM 838 O O . GLU A 1 109 ? -6.050 9.948 9.772 1.00 85.44 109 GLU A O 1
ATOM 843 N N . THR A 1 110 ? -7.875 8.676 10.054 1.00 86.25 110 THR A N 1
ATOM 844 C CA . THR A 1 110 ? -7.116 7.434 10.223 1.00 86.25 110 THR A CA 1
ATOM 845 C C . THR A 1 110 ? -6.401 7.055 8.926 1.00 86.25 110 THR A C 1
ATOM 847 O O . THR A 1 110 ? -5.221 6.717 8.973 1.00 86.25 110 THR A O 1
ATOM 850 N N . PHE A 1 111 ? -7.069 7.158 7.774 1.00 86.12 111 PHE A N 1
ATOM 851 C CA . PHE A 1 111 ? -6.452 6.893 6.473 1.00 86.12 111 PHE A CA 1
ATOM 852 C C . PHE A 1 111 ? -5.353 7.892 6.111 1.00 86.12 111 PHE A C 1
ATOM 854 O O . PHE A 1 111 ? -4.313 7.473 5.620 1.00 86.12 111 PHE A O 1
ATOM 861 N N . VAL A 1 112 ? -5.550 9.187 6.376 1.00 89.06 112 VAL A N 1
ATOM 862 C CA . VAL A 1 112 ? -4.531 10.234 6.172 1.00 89.06 112 VAL A CA 1
ATOM 863 C C . VAL A 1 112 ? -3.246 9.858 6.895 1.00 89.06 112 VAL A C 1
ATOM 865 O O . VAL A 1 112 ? -2.179 9.856 6.286 1.00 89.06 112 VAL A O 1
ATOM 868 N N . ARG A 1 113 ? -3.355 9.455 8.166 1.00 89.62 113 ARG A N 1
ATOM 869 C CA . ARG A 1 113 ? -2.202 9.006 8.947 1.00 89.62 113 ARG A CA 1
ATOM 870 C C . ARG A 1 113 ? -1.564 7.748 8.357 1.00 89.62 113 ARG A C 1
ATOM 872 O O . ARG A 1 113 ? -0.361 7.727 8.160 1.00 89.62 113 ARG A O 1
ATOM 879 N N . LEU A 1 114 ? -2.360 6.722 8.048 1.00 91.19 114 LEU A N 1
ATOM 880 C CA . LEU A 1 114 ? -1.846 5.453 7.516 1.00 91.19 114 LEU A CA 1
ATOM 881 C C . LEU A 1 114 ? -1.171 5.605 6.145 1.00 91.19 114 LEU A C 1
ATOM 883 O O . LEU A 1 114 ? -0.165 4.952 5.886 1.00 91.19 114 LEU A O 1
ATOM 887 N N . ILE A 1 115 ? -1.704 6.466 5.276 1.00 91.81 115 ILE A N 1
ATOM 888 C CA . ILE A 1 115 ? -1.080 6.803 3.991 1.00 91.81 115 ILE A CA 1
ATOM 889 C C . ILE A 1 115 ? 0.186 7.612 4.222 1.00 91.81 115 ILE A C 1
ATOM 891 O O . ILE A 1 115 ? 1.174 7.361 3.547 1.00 91.81 115 ILE A O 1
ATOM 895 N N . GLY A 1 116 ? 0.178 8.553 5.166 1.00 91.94 116 GLY A N 1
ATOM 896 C CA . GLY A 1 116 ? 1.373 9.310 5.524 1.00 91.94 116 GLY A CA 1
ATOM 897 C C . GLY A 1 116 ? 2.503 8.391 5.989 1.00 91.94 116 GLY A C 1
ATOM 898 O O . GLY A 1 116 ? 3.618 8.502 5.488 1.00 91.94 116 GLY A O 1
ATOM 899 N N . ASP A 1 117 ? 2.189 7.433 6.865 1.00 92.25 117 ASP A N 1
ATOM 900 C CA . ASP A 1 117 ? 3.130 6.416 7.345 1.00 92.25 117 ASP A CA 1
ATOM 901 C C . ASP A 1 117 ? 3.671 5.564 6.174 1.00 92.25 117 ASP A C 1
ATOM 903 O O . ASP A 1 117 ? 4.877 5.346 6.074 1.00 92.25 117 ASP A O 1
ATOM 907 N N . TRP A 1 118 ? 2.799 5.137 5.248 1.00 94.00 118 TRP A N 1
ATOM 908 C CA . TRP A 1 118 ? 3.185 4.400 4.035 1.00 94.00 118 TRP A CA 1
ATOM 909 C C . TRP A 1 118 ? 4.108 5.206 3.113 1.00 94.00 118 TRP A C 1
ATOM 911 O O . TRP A 1 118 ? 5.154 4.719 2.694 1.00 94.00 118 TRP A O 1
ATOM 921 N N . VAL A 1 119 ? 3.721 6.442 2.798 1.00 92.62 119 VAL A N 1
ATOM 922 C CA . VAL A 1 119 ? 4.457 7.353 1.913 1.00 92.62 119 VAL A CA 1
ATOM 923 C C . VAL A 1 119 ? 5.834 7.654 2.489 1.00 92.62 119 VAL A C 1
ATOM 925 O O . VAL A 1 119 ? 6.824 7.619 1.764 1.00 92.62 119 VAL A O 1
ATOM 928 N N . HIS A 1 120 ? 5.911 7.905 3.795 1.00 90.69 120 HIS A N 1
ATOM 929 C CA . HIS A 1 120 ? 7.180 8.144 4.467 1.00 90.69 120 HIS A CA 1
ATOM 930 C C . HIS A 1 120 ? 8.078 6.901 4.464 1.00 90.69 120 HIS A C 1
ATOM 932 O O . HIS A 1 120 ? 9.261 7.016 4.165 1.00 90.69 120 HIS A O 1
ATOM 938 N N . ALA A 1 121 ? 7.524 5.714 4.737 1.00 91.94 121 ALA A N 1
ATOM 939 C CA . ALA A 1 121 ? 8.289 4.468 4.701 1.00 91.94 121 ALA A CA 1
ATOM 940 C C . ALA A 1 121 ? 8.825 4.151 3.295 1.00 91.94 121 ALA A C 1
ATOM 942 O O . ALA A 1 121 ? 9.972 3.730 3.161 1.00 91.94 121 ALA A O 1
ATOM 943 N N . LEU A 1 122 ? 8.022 4.392 2.252 1.00 90.88 122 LEU A N 1
ATOM 944 C CA . LEU A 1 122 ? 8.426 4.160 0.865 1.00 90.88 122 LEU A CA 1
ATOM 945 C C . LEU A 1 122 ? 9.490 5.153 0.386 1.00 90.88 122 LEU A C 1
ATOM 947 O O . LEU A 1 122 ? 10.396 4.752 -0.331 1.00 90.88 122 LEU A O 1
ATOM 951 N N . ALA A 1 123 ? 9.430 6.410 0.834 1.00 88.81 123 ALA A N 1
ATOM 952 C CA . ALA A 1 123 ? 10.461 7.411 0.549 1.00 88.81 123 ALA A CA 1
ATOM 953 C C . ALA A 1 123 ? 11.844 7.059 1.142 1.00 88.81 123 ALA A C 1
ATOM 955 O O . ALA A 1 123 ? 12.860 7.616 0.718 1.00 88.81 123 ALA A O 1
ATOM 956 N N . GLY A 1 124 ? 11.887 6.154 2.127 1.00 85.56 124 GLY A N 1
ATOM 957 C CA . GLY A 1 124 ? 13.113 5.709 2.781 1.00 85.56 124 GLY A CA 1
ATOM 958 C C . GLY A 1 124 ? 13.890 6.847 3.454 1.00 85.56 124 GLY A C 1
ATOM 959 O O . GLY A 1 124 ? 13.327 7.831 3.932 1.00 85.56 124 GLY A O 1
ATOM 960 N N . ASP A 1 125 ? 15.217 6.721 3.479 1.00 69.94 125 ASP A N 1
ATOM 961 C CA . ASP A 1 125 ? 16.118 7.675 4.146 1.00 69.94 125 ASP A CA 1
ATOM 962 C C . ASP A 1 125 ? 16.241 9.032 3.432 1.00 69.94 125 ASP A C 1
ATOM 964 O O . ASP A 1 125 ? 16.855 9.959 3.966 1.00 69.94 125 ASP A O 1
ATOM 968 N N . ALA A 1 126 ? 15.665 9.188 2.235 1.00 59.41 126 ALA A N 1
ATOM 969 C CA . ALA A 1 126 ? 15.822 10.392 1.420 1.00 59.41 126 ALA A CA 1
ATOM 970 C C . ALA A 1 126 ? 15.221 11.660 2.068 1.00 59.41 126 ALA A C 1
ATOM 972 O O . ALA A 1 126 ? 15.404 12.764 1.553 1.00 59.41 126 ALA A O 1
ATOM 973 N N . THR A 1 127 ? 14.485 11.528 3.180 1.00 63.41 127 THR A N 1
ATOM 974 C CA . THR A 1 127 ? 13.525 12.547 3.622 1.00 63.41 127 THR A CA 1
ATOM 975 C C . THR A 1 127 ? 13.408 12.705 5.143 1.00 63.41 127 THR A C 1
ATOM 977 O O . THR A 1 127 ? 12.366 13.119 5.662 1.00 63.41 127 THR A O 1
ATOM 980 N N . VAL A 1 128 ? 14.480 12.407 5.887 1.00 64.94 128 VAL A N 1
ATOM 981 C CA . VAL A 1 128 ? 14.510 12.549 7.355 1.00 64.94 128 VAL A CA 1
ATOM 982 C C . VAL A 1 128 ? 14.040 13.950 7.780 1.00 64.94 128 VAL A C 1
ATOM 984 O O . VAL A 1 128 ? 14.663 14.958 7.456 1.00 64.94 128 VAL A O 1
ATOM 987 N N . GLY A 1 129 ? 12.936 14.010 8.532 1.00 68.56 129 GLY A N 1
ATOM 988 C CA . GLY A 1 129 ? 12.345 15.258 9.037 1.00 68.56 129 GLY A CA 1
ATOM 989 C C . GLY A 1 129 ? 11.257 15.884 8.155 1.00 68.56 129 GLY A C 1
ATOM 990 O O . GLY A 1 129 ? 10.686 16.899 8.552 1.00 68.56 129 GLY A O 1
ATOM 991 N N . VAL A 1 130 ? 10.929 15.288 7.002 1.00 77.88 130 VAL A N 1
ATOM 992 C CA . VAL A 1 130 ? 9.849 15.747 6.114 1.00 77.88 130 VAL A CA 1
ATOM 993 C C . VAL A 1 130 ? 8.593 14.907 6.331 1.00 77.88 130 VAL A C 1
ATOM 995 O O . VAL A 1 130 ? 8.582 13.695 6.107 1.00 77.88 130 VAL A O 1
ATOM 998 N N . VAL A 1 131 ? 7.508 15.563 6.739 1.00 79.38 131 VAL A N 1
ATOM 999 C CA . VAL A 1 131 ? 6.203 14.920 6.923 1.00 79.38 131 VAL A CA 1
ATOM 1000 C C . VAL A 1 131 ? 5.385 15.073 5.635 1.00 79.38 131 VAL A C 1
ATOM 1002 O O . VAL A 1 131 ? 5.207 16.208 5.189 1.00 79.38 131 VAL A O 1
ATOM 1005 N N . PRO A 1 132 ? 4.880 13.976 5.039 1.00 87.44 132 PRO A N 1
ATOM 1006 C CA . PRO A 1 132 ? 3.963 14.064 3.907 1.00 87.44 132 PRO A CA 1
ATOM 1007 C C . PRO A 1 132 ? 2.683 14.804 4.287 1.00 87.44 132 PRO A C 1
ATOM 1009 O O . PRO A 1 132 ? 2.067 14.486 5.307 1.00 87.44 132 PRO A O 1
ATOM 1012 N N . GLU A 1 133 ? 2.211 15.703 3.424 1.00 91.19 133 GLU A N 1
ATOM 1013 C CA . GLU A 1 133 ? 0.818 16.139 3.486 1.00 91.19 133 GLU A CA 1
ATOM 1014 C C . GLU A 1 133 ? -0.038 15.192 2.641 1.00 91.19 133 GLU A C 1
ATOM 1016 O O . GLU A 1 133 ? 0.205 15.022 1.446 1.00 91.19 133 GLU A O 1
ATOM 1021 N N . VAL A 1 134 ? -1.054 14.581 3.256 1.00 91.38 134 VAL A N 1
ATOM 1022 C CA . VAL A 1 134 ? -2.005 13.698 2.570 1.00 91.38 134 VAL A CA 1
ATOM 1023 C C . VAL A 1 134 ? -3.378 14.354 2.542 1.00 91.38 134 VAL A C 1
ATOM 1025 O O . VAL A 1 134 ? -3.946 14.682 3.585 1.00 91.38 134 VAL A O 1
ATOM 1028 N N . ARG A 1 135 ? -3.947 14.496 1.344 1.00 89.81 135 ARG A N 1
ATOM 1029 C CA . ARG A 1 135 ? -5.294 15.029 1.121 1.00 89.81 135 ARG A CA 1
ATOM 1030 C C . ARG A 1 135 ? -6.186 13.985 0.466 1.00 89.81 135 ARG A C 1
ATOM 1032 O O . ARG A 1 135 ? -5.809 13.347 -0.511 1.00 89.81 135 ARG A O 1
ATOM 1039 N N . PHE A 1 136 ? -7.404 13.869 0.986 1.00 86.12 136 PHE A N 1
ATOM 1040 C CA . PHE A 1 136 ? -8.473 13.085 0.373 1.00 86.12 136 PHE A CA 1
ATOM 1041 C C . PHE A 1 136 ? -9.436 14.006 -0.366 1.00 86.12 136 PHE A C 1
ATOM 1043 O O . PHE A 1 136 ? -10.160 14.780 0.263 1.00 86.12 136 PHE A O 1
ATOM 1050 N N . LEU A 1 137 ? -9.471 13.890 -1.691 1.00 85.00 137 LEU A N 1
ATOM 1051 C CA . LEU A 1 137 ? -10.333 14.653 -2.588 1.00 85.00 137 LEU A CA 1
ATOM 1052 C C . LEU A 1 137 ? -11.347 13.707 -3.264 1.00 85.00 137 LEU A C 1
ATOM 1054 O O . LEU A 1 137 ? -11.186 13.341 -4.427 1.00 85.00 137 LEU A O 1
ATOM 1058 N N . PRO A 1 138 ? -12.430 13.303 -2.567 1.00 72.38 138 PRO A N 1
ATOM 1059 C CA . PRO A 1 138 ? -13.374 12.285 -3.051 1.00 72.38 138 PRO A CA 1
ATOM 1060 C C . PRO A 1 138 ? -14.222 12.720 -4.258 1.00 72.38 138 PRO A C 1
ATOM 1062 O O . PRO A 1 138 ? -15.001 11.921 -4.771 1.00 72.38 138 PRO A O 1
ATOM 1065 N N . ALA A 1 139 ? -14.120 13.984 -4.678 1.00 74.75 139 ALA A N 1
ATOM 1066 C CA . ALA A 1 139 ? -14.777 14.525 -5.870 1.00 74.75 139 ALA A CA 1
ATOM 1067 C C . ALA A 1 139 ? -13.954 14.329 -7.159 1.00 74.75 139 ALA A C 1
ATOM 1069 O O . ALA A 1 139 ? -14.394 14.740 -8.228 1.00 74.75 139 ALA A O 1
ATOM 1070 N N . THR A 1 140 ? -12.763 13.738 -7.053 1.00 72.56 140 THR A N 1
ATOM 1071 C CA . THR A 1 140 ? -11.857 13.467 -8.176 1.00 72.56 140 THR A CA 1
ATOM 1072 C C . THR A 1 140 ? -11.747 11.964 -8.422 1.00 72.56 140 THR A C 1
ATOM 1074 O O . THR A 1 140 ? -12.071 11.171 -7.537 1.00 72.56 140 THR A O 1
ATOM 1077 N N . GLU A 1 141 ? -11.321 11.576 -9.626 1.00 74.25 141 GLU A N 1
ATOM 1078 C CA . GLU A 1 141 ? -11.076 10.171 -9.980 1.00 74.25 141 GLU A CA 1
ATOM 1079 C C . GLU A 1 141 ? -9.968 9.572 -9.099 1.00 74.25 141 GLU A C 1
ATOM 1081 O O . GLU A 1 141 ? -10.156 8.527 -8.480 1.00 74.25 141 GLU A O 1
ATOM 1086 N N . GLU A 1 142 ? -8.865 10.305 -8.928 1.00 80.94 142 GLU A N 1
ATOM 1087 C CA . GLU A 1 142 ? -7.791 9.944 -8.005 1.00 80.94 142 GLU A CA 1
ATOM 1088 C C . GLU A 1 142 ? -8.009 10.604 -6.645 1.00 80.94 142 GLU A C 1
ATOM 1090 O O . GLU A 1 142 ? -7.737 11.780 -6.446 1.00 80.94 142 GLU A O 1
ATOM 1095 N N . MET A 1 143 ? -8.515 9.849 -5.674 1.00 84.31 143 MET A N 1
ATOM 1096 C CA . MET A 1 143 ? -8.917 10.426 -4.389 1.00 84.31 143 MET A CA 1
ATOM 1097 C C . MET A 1 143 ? -7.767 10.881 -3.494 1.00 84.31 143 MET A C 1
ATOM 1099 O O . MET A 1 143 ? -7.994 11.705 -2.609 1.00 84.31 143 MET A O 1
ATOM 1103 N N . ILE A 1 144 ? -6.581 10.292 -3.636 1.00 89.62 144 ILE A N 1
ATOM 1104 C CA . ILE A 1 144 ? -5.479 10.464 -2.688 1.00 89.62 144 ILE A CA 1
ATOM 1105 C C . ILE A 1 144 ? -4.409 11.324 -3.336 1.00 89.62 144 ILE A C 1
ATOM 1107 O O . ILE A 1 144 ? -3.826 10.955 -4.355 1.00 89.62 144 ILE A O 1
ATOM 1111 N N . TRP A 1 145 ? -4.129 12.443 -2.684 1.00 91.81 145 TRP A N 1
ATOM 1112 C CA . TRP A 1 145 ? -3.149 13.417 -3.120 1.00 91.81 145 TRP A CA 1
ATOM 1113 C C . TRP A 1 145 ? -2.086 13.603 -2.050 1.00 91.81 145 TRP A C 1
ATOM 1115 O O . TRP A 1 145 ? -2.399 13.694 -0.863 1.00 91.81 145 TRP A O 1
ATOM 1125 N N . ILE A 1 146 ? -0.837 13.655 -2.487 1.00 92.69 146 ILE A N 1
ATOM 1126 C CA . ILE A 1 146 ? 0.362 13.721 -1.671 1.00 92.69 146 ILE A CA 1
ATOM 1127 C C . ILE A 1 146 ? 1.110 14.999 -2.034 1.00 92.69 146 ILE A C 1
ATOM 1129 O O . ILE A 1 146 ? 1.376 15.256 -3.206 1.00 92.69 146 ILE A O 1
ATOM 1133 N N . GLN A 1 147 ? 1.478 15.790 -1.034 1.00 91.12 147 GLN A N 1
ATOM 1134 C CA . GLN A 1 147 ? 2.533 16.784 -1.182 1.00 91.12 147 GLN A CA 1
ATOM 1135 C C . GLN A 1 147 ? 3.734 16.307 -0.375 1.00 91.12 147 GLN A C 1
ATOM 1137 O O . GLN A 1 147 ? 3.642 16.083 0.835 1.00 91.12 147 GLN A O 1
ATOM 1142 N N . TYR A 1 148 ? 4.851 16.117 -1.069 1.00 87.81 148 TYR A N 1
ATOM 1143 C CA . TYR A 1 148 ? 6.088 15.637 -0.476 1.00 87.81 148 TYR A CA 1
ATOM 1144 C C . TYR A 1 148 ? 7.260 16.413 -1.081 1.00 87.81 148 TYR A C 1
ATOM 1146 O O . TYR A 1 148 ? 7.710 16.046 -2.166 1.00 87.81 148 TYR A O 1
ATOM 1154 N N . PRO A 1 149 ? 7.785 17.450 -0.399 1.00 82.69 149 PRO A N 1
ATOM 1155 C CA . PRO A 1 149 ? 8.782 18.366 -0.967 1.00 82.69 149 PRO A CA 1
ATOM 1156 C C . PRO A 1 149 ? 10.027 17.694 -1.561 1.00 82.69 149 PRO A C 1
ATOM 1158 O O . PRO A 1 149 ? 10.629 18.217 -2.489 1.00 82.69 149 PRO A O 1
ATOM 1161 N N . ALA A 1 150 ? 10.406 16.514 -1.061 1.00 82.12 150 ALA A N 1
ATOM 1162 C CA . ALA A 1 150 ? 11.532 15.752 -1.603 1.00 82.12 150 ALA A CA 1
ATOM 1163 C C . ALA A 1 150 ? 11.307 15.209 -3.029 1.00 82.12 150 ALA A C 1
ATOM 1165 O O . ALA A 1 150 ? 12.280 14.955 -3.733 1.00 82.12 150 ALA A O 1
ATOM 1166 N N . PHE A 1 151 ? 10.052 15.044 -3.456 1.00 79.81 151 PHE A N 1
ATOM 1167 C CA . PHE A 1 151 ? 9.689 14.523 -4.780 1.00 79.81 151 PHE A CA 1
ATOM 1168 C C . PHE A 1 151 ? 9.003 15.576 -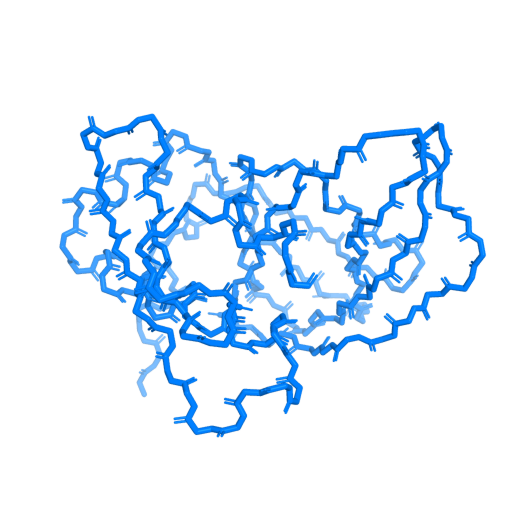5.652 1.00 79.81 151 PHE A C 1
ATOM 1170 O O . PHE A 1 151 ? 9.224 15.619 -6.861 1.00 79.81 151 PHE A O 1
ATOM 1177 N N . ALA A 1 152 ? 8.172 16.428 -5.050 1.00 77.75 152 ALA A N 1
ATOM 1178 C CA . ALA A 1 152 ? 7.489 17.517 -5.729 1.00 77.75 152 ALA A CA 1
ATOM 1179 C C . ALA A 1 152 ? 7.119 18.632 -4.739 1.00 77.75 152 ALA A C 1
ATOM 1181 O O . ALA A 1 152 ? 6.560 18.372 -3.673 1.00 77.75 152 ALA A O 1
ATOM 1182 N N . ASP A 1 153 ? 7.353 19.885 -5.136 1.00 80.38 153 ASP A N 1
ATOM 1183 C CA . ASP A 1 153 ? 6.852 21.061 -4.406 1.00 80.38 153 ASP A CA 1
ATOM 1184 C C . ASP A 1 153 ? 5.337 21.273 -4.601 1.00 80.38 153 ASP A C 1
ATOM 1186 O O . ASP A 1 153 ? 4.708 22.048 -3.878 1.00 80.38 153 ASP A O 1
ATOM 1190 N N . GLU A 1 154 ? 4.730 20.566 -5.558 1.00 89.19 154 GLU A N 1
ATOM 1191 C CA . GLU A 1 154 ? 3.298 20.596 -5.854 1.00 89.19 154 GLU A CA 1
ATOM 1192 C C . GLU A 1 154 ? 2.542 19.402 -5.253 1.00 89.19 154 GLU A C 1
ATOM 1194 O O . GLU A 1 154 ? 3.113 18.369 -4.901 1.00 89.19 154 GLU A O 1
ATOM 1199 N N . LEU A 1 155 ? 1.219 19.546 -5.156 1.00 91.38 155 LEU A N 1
ATOM 1200 C CA . LEU A 1 155 ? 0.326 18.456 -4.788 1.00 91.38 155 LEU A CA 1
ATOM 1201 C C . LEU A 1 155 ? 0.200 17.490 -5.979 1.00 91.38 155 LEU A C 1
ATOM 1203 O O . LEU A 1 155 ? -0.346 17.854 -7.020 1.00 91.38 155 LEU A O 1
ATOM 1207 N N . ILE A 1 156 ? 0.683 16.262 -5.814 1.00 92.62 156 ILE A N 1
ATOM 1208 C CA . ILE A 1 156 ? 0.609 15.184 -6.807 1.00 92.62 156 ILE A CA 1
ATOM 1209 C C . ILE A 1 156 ? -0.326 14.079 -6.325 1.00 92.62 156 ILE A C 1
ATOM 1211 O O . ILE A 1 156 ? -0.768 14.075 -5.182 1.00 92.62 156 ILE A O 1
ATOM 1215 N N . THR A 1 157 ? -0.658 13.132 -7.188 1.00 92.44 157 THR A N 1
ATOM 1216 C CA . THR A 1 157 ? -1.520 12.007 -6.821 1.00 92.44 157 THR A CA 1
ATOM 1217 C C . THR A 1 157 ? -0.693 10.870 -6.230 1.00 92.44 157 THR A C 1
ATOM 1219 O O . THR A 1 157 ? 0.524 10.819 -6.418 1.00 92.44 157 THR A O 1
ATOM 1222 N N . LEU A 1 158 ? -1.324 9.950 -5.494 1.00 90.94 158 LEU A N 1
ATOM 1223 C CA . LEU A 1 158 ? -0.609 8.816 -4.896 1.00 90.94 158 LEU A CA 1
ATOM 1224 C C . LEU A 1 158 ? 0.097 7.951 -5.957 1.00 90.94 158 LEU A C 1
ATOM 1226 O O . LEU A 1 158 ? 1.240 7.559 -5.743 1.00 90.94 158 LEU A O 1
ATOM 1230 N N . GLY A 1 159 ? -0.543 7.718 -7.107 1.00 89.44 159 GLY A N 1
ATOM 1231 C CA . GLY A 1 159 ? 0.068 6.978 -8.216 1.00 89.44 159 GLY A CA 1
ATOM 1232 C C . GLY A 1 159 ? 1.299 7.690 -8.781 1.00 89.44 159 GLY A C 1
ATOM 1233 O O . GLY A 1 159 ? 2.338 7.064 -8.977 1.00 89.44 159 GLY A O 1
ATOM 1234 N N . ARG A 1 160 ? 1.234 9.021 -8.947 1.00 89.62 160 ARG A N 1
ATOM 1235 C CA . ARG A 1 160 ? 2.394 9.823 -9.367 1.00 89.62 160 ARG A CA 1
ATOM 1236 C C . ARG A 1 160 ? 3.504 9.846 -8.316 1.00 89.62 160 ARG A C 1
ATOM 1238 O O . ARG A 1 160 ? 4.668 9.910 -8.679 1.00 89.62 160 ARG A O 1
ATOM 1245 N N . PHE A 1 161 ? 3.177 9.790 -7.026 1.00 91.00 161 PHE A N 1
ATOM 1246 C CA . PHE A 1 161 ? 4.192 9.622 -5.984 1.00 91.00 161 PHE A CA 1
ATOM 1247 C C . PHE A 1 161 ? 4.897 8.263 -6.113 1.00 91.00 161 PHE A C 1
ATOM 1249 O O . PHE A 1 161 ? 6.120 8.216 -6.069 1.00 91.00 161 PHE A O 1
ATOM 1256 N N . HIS A 1 162 ? 4.156 7.169 -6.329 1.00 90.88 162 HIS A N 1
ATOM 1257 C CA . HIS A 1 162 ? 4.745 5.829 -6.479 1.00 90.88 162 HIS A CA 1
ATOM 1258 C C . HIS A 1 162 ? 5.694 5.695 -7.667 1.00 90.88 162 HIS A C 1
ATOM 1260 O O . HIS A 1 162 ? 6.610 4.888 -7.592 1.00 90.88 162 HIS A O 1
ATOM 1266 N N . SER A 1 163 ? 5.497 6.452 -8.748 1.00 86.56 163 SER A N 1
ATOM 1267 C CA . SER A 1 163 ? 6.423 6.435 -9.888 1.00 86.56 163 SER A CA 1
ATOM 1268 C C . SER A 1 163 ? 7.695 7.262 -9.667 1.00 86.56 163 SER A C 1
ATOM 1270 O O . SER A 1 163 ? 8.630 7.154 -10.460 1.00 86.56 163 SER A O 1
ATOM 1272 N N . LEU A 1 164 ? 7.736 8.087 -8.615 1.00 86.00 164 LEU A N 1
ATOM 1273 C CA . LEU A 1 164 ? 8.884 8.923 -8.249 1.00 86.00 164 LEU A CA 1
ATOM 1274 C C . LEU A 1 164 ? 9.699 8.360 -7.075 1.00 86.00 164 LEU A C 1
ATOM 1276 O O . LEU A 1 164 ? 10.870 8.722 -6.950 1.00 86.00 164 LEU A O 1
ATOM 1280 N N . ALA A 1 165 ? 9.065 7.561 -6.210 1.00 82.44 165 ALA A N 1
ATOM 1281 C CA . ALA A 1 165 ? 9.636 7.004 -4.982 1.00 82.44 165 ALA A CA 1
ATOM 1282 C C . ALA A 1 165 ? 10.489 5.747 -5.207 1.00 82.44 165 ALA A C 1
ATOM 1284 O O . ALA A 1 165 ? 10.226 4.997 -6.173 1.00 82.44 165 ALA A O 1
#

Secondary structure (DSSP, 8-state):
---STTTTGGGPEEEEEBTTBPEEE--TT-EEEEEESEEEEEEEEEETTEEEEEEEEEEEEETT-EEE-----SSEEEEEEEEESTTEEEEEEPHHHHHHHHTSHHHHHHHHHHHHHHHHHHHGGGGTTPPPEEEE-TTSSS-EEEEETTTEEEEEEHHHHHTT-

pLDDT: mean 85.11, std 11.95, range [34.38, 97.75]

Radius of gyration: 15.34 Å; chains: 1; bounding box: 34×40×44 Å

Foldseek 3Di:
DPPQLCPQVPAFDKDDFAPVRKDWFADQLKKKAWQAFKKWKWKFKAAPNDTDDDTHTQDMDHGSAMDGGAHFDDRITITMIIHGHPPTMMTMGDSVNVLVQCVDPSSVVSVQVRVQVNLVSNCGPLAVPWGWGWAADSVDPQGIWICTVSQDNDIHGPNVSSVRD

Sequence (165 aa):
MKKNQFLFIKDGATVEIEGNRPLLITDPGRVWVVEQGKAAVFSVRIINGEIWGARDFLFEVEAGGMLCGVGPEGEEQIGLLVSGLPGT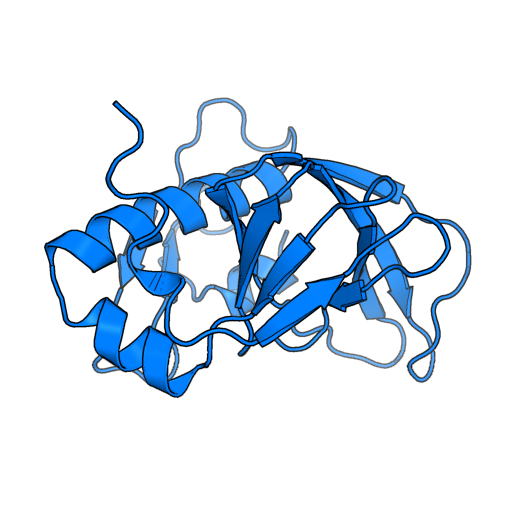RLLQIDPARLHELARQEAVRETFVRLIGDWVHALAGDATVGVVPEVRFLPATEEMIWIQYPAFADELITLGRFHSLA